Protein AF-A0A7J4U1L8-F1 (afdb_monomer_lite)

Sequence (85 aa):
MQEPDRYDAEEVAAWRPSAAPMANAGRTMYRVDTTIDEPVHTTVLCGSCAHLAEMEGPRPATFTCPSCGLLLWEDEEEEASPRMD

Foldseek 3Di:
DPPPPDDDQVCLVPDDDDLDQDDDPPDFDKDWDFRPDPQTKIWIAGNVPRDIDIGGHHDDQWDADPVPRHTRHHNPPPDDDPPPD

Radius of gyration: 16.32 Å; chains: 1; bounding box: 42×35×36 Å

pLDDT: mean 77.96, std 14.83, range [45.28, 93.69]

Structure (mmCIF, N/CA/C/O backbone):
data_AF-A0A7J4U1L8-F1
#
_entry.id   AF-A0A7J4U1L8-F1
#
loop_
_atom_site.group_PDB
_atom_site.id
_atom_site.type_symbol
_atom_site.label_atom_id
_atom_site.label_alt_id
_atom_site.label_comp_id
_atom_site.label_asym_id
_atom_site.label_entity_id
_atom_site.label_seq_id
_atom_site.pdbx_PDB_ins_code
_atom_site.Cartn_x
_atom_site.Cartn_y
_atom_site.Cartn_z
_atom_site.occupancy
_atom_site.B_iso_or_equiv
_atom_site.auth_seq_id
_atom_site.auth_comp_id
_atom_site.auth_asym_id
_atom_site.auth_atom_id
_atom_site.pdbx_PDB_model_num
ATOM 1 N N . MET A 1 1 ? 30.821 -11.139 -19.599 1.00 47.09 1 MET A N 1
ATOM 2 C CA . MET A 1 1 ? 30.066 -11.057 -18.334 1.00 47.09 1 MET A CA 1
ATOM 3 C C . MET A 1 1 ? 28.806 -10.279 -18.659 1.00 47.09 1 MET A C 1
ATOM 5 O O . MET A 1 1 ? 28.917 -9.094 -18.913 1.00 47.09 1 MET A O 1
ATOM 9 N N . GLN A 1 2 ? 27.674 -10.960 -18.831 1.00 51.53 2 GLN A N 1
ATOM 10 C CA . GLN A 1 2 ? 26.356 -10.317 -18.837 1.00 51.53 2 GLN A CA 1
ATOM 11 C C . GLN A 1 2 ? 25.796 -10.598 -17.447 1.00 51.53 2 GLN A C 1
ATOM 13 O O . GLN A 1 2 ? 25.787 -11.761 -17.043 1.00 51.53 2 GLN A O 1
ATOM 18 N N . GLU A 1 3 ? 25.488 -9.553 -16.690 1.00 58.47 3 GLU A N 1
ATOM 19 C CA . GLU A 1 3 ? 24.959 -9.652 -15.328 1.00 58.47 3 GLU A CA 1
ATOM 20 C C . GLU A 1 3 ? 23.533 -10.229 -15.409 1.00 58.47 3 GLU A C 1
ATOM 22 O O . GLU A 1 3 ? 22.667 -9.586 -15.996 1.00 58.47 3 GLU A O 1
ATOM 27 N N . PRO A 1 4 ? 23.285 -11.459 -14.923 1.00 55.56 4 PRO A N 1
ATOM 28 C CA . PRO A 1 4 ? 22.084 -12.224 -15.272 1.00 55.56 4 PRO A CA 1
ATOM 29 C C . PRO A 1 4 ? 20.840 -11.910 -14.417 1.00 55.56 4 PRO A C 1
ATOM 31 O O . PRO A 1 4 ? 19.908 -12.704 -14.436 1.00 55.56 4 PRO A O 1
ATOM 34 N N . ASP A 1 5 ? 20.822 -10.809 -13.659 1.00 61.84 5 ASP A N 1
ATOM 35 C CA . ASP A 1 5 ? 19.839 -10.598 -12.576 1.00 61.84 5 ASP A CA 1
ATOM 36 C C . ASP A 1 5 ? 19.005 -9.310 -12.697 1.00 61.84 5 ASP A C 1
ATOM 38 O O . ASP A 1 5 ? 18.189 -9.022 -11.831 1.00 61.84 5 ASP A O 1
ATOM 42 N N . ARG A 1 6 ? 19.180 -8.510 -13.758 1.00 67.56 6 ARG A N 1
ATOM 43 C CA . ARG A 1 6 ? 18.357 -7.307 -13.943 1.00 67.56 6 ARG A CA 1
ATOM 44 C C . ARG A 1 6 ? 17.093 -7.664 -14.719 1.00 67.56 6 ARG A C 1
ATOM 46 O O . ARG A 1 6 ? 17.181 -8.023 -15.890 1.00 67.56 6 ARG A O 1
ATOM 53 N N . TYR A 1 7 ? 15.943 -7.561 -14.060 1.00 70.00 7 TYR A N 1
ATOM 54 C CA . TYR A 1 7 ? 14.633 -7.741 -14.681 1.00 70.00 7 TYR A CA 1
ATOM 55 C C . TYR A 1 7 ? 14.387 -6.675 -15.758 1.00 70.00 7 TYR A C 1
ATOM 57 O O . TYR A 1 7 ? 14.795 -5.518 -15.612 1.00 70.00 7 TYR A O 1
ATOM 65 N N . ASP A 1 8 ? 13.711 -7.057 -16.843 1.00 82.25 8 ASP A N 1
ATOM 66 C CA . ASP A 1 8 ? 13.291 -6.116 -17.880 1.00 82.25 8 ASP A CA 1
ATOM 67 C C . ASP A 1 8 ? 12.237 -5.141 -17.330 1.00 82.25 8 ASP A C 1
ATOM 69 O O . ASP A 1 8 ? 11.348 -5.525 -16.568 1.00 82.25 8 ASP A O 1
ATOM 73 N N . ALA A 1 9 ? 12.292 -3.873 -17.749 1.00 77.50 9 ALA A N 1
ATOM 74 C CA . ALA A 1 9 ? 11.402 -2.824 -17.233 1.00 77.50 9 ALA A CA 1
ATOM 75 C C . ALA A 1 9 ? 9.905 -3.135 -17.446 1.00 77.50 9 ALA A C 1
ATOM 77 O O . ALA A 1 9 ? 9.065 -2.770 -16.625 1.00 77.50 9 ALA A O 1
ATOM 78 N N . GLU A 1 10 ? 9.564 -3.836 -18.532 1.00 81.50 10 GLU A N 1
ATOM 79 C CA . GLU A 1 10 ? 8.197 -4.296 -18.803 1.00 81.50 10 GLU A CA 1
ATOM 80 C C . GLU A 1 10 ? 7.743 -5.377 -17.810 1.00 81.50 10 GLU A C 1
ATOM 82 O O . GLU A 1 10 ? 6.584 -5.384 -17.393 1.00 81.50 10 GLU A O 1
ATOM 87 N N . GLU A 1 11 ? 8.651 -6.263 -17.392 1.00 80.94 11 GLU A N 1
ATOM 88 C CA . GLU A 1 11 ? 8.368 -7.319 -16.416 1.00 80.94 11 GLU A CA 1
ATOM 89 C C . GLU A 1 11 ? 8.169 -6.729 -15.014 1.00 80.94 11 GLU A C 1
ATOM 91 O O . GLU A 1 11 ? 7.211 -7.084 -14.322 1.00 80.94 11 GLU A O 1
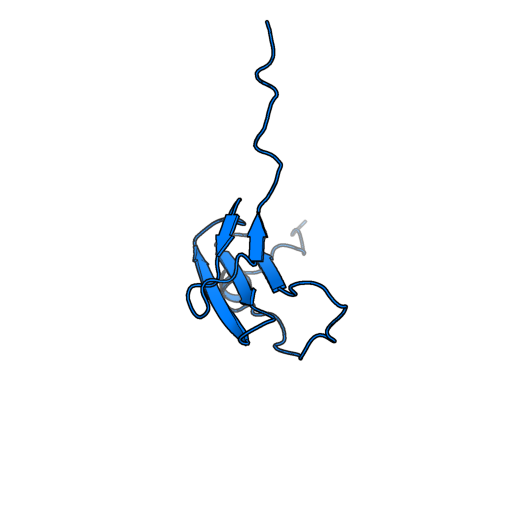ATOM 96 N N . VAL A 1 12 ? 9.002 -5.751 -14.642 1.00 78.00 12 VAL A N 1
ATOM 97 C CA . VAL A 1 12 ? 8.862 -4.985 -13.393 1.00 78.00 12 VAL A CA 1
ATOM 98 C C . VAL A 1 12 ? 7.521 -4.246 -13.357 1.00 78.00 12 VAL A C 1
ATOM 100 O O . VAL A 1 12 ? 6.807 -4.313 -12.357 1.00 78.00 12 VAL A O 1
ATOM 103 N N . ALA A 1 13 ? 7.131 -3.593 -14.456 1.00 75.00 13 ALA A N 1
ATOM 104 C CA . ALA A 1 13 ? 5.869 -2.858 -14.546 1.00 75.00 13 ALA A CA 1
ATOM 105 C C . ALA A 1 13 ? 4.623 -3.765 -14.516 1.00 75.00 13 ALA A C 1
ATOM 107 O O . ALA A 1 13 ? 3.560 -3.356 -14.044 1.00 75.00 13 ALA A O 1
ATOM 108 N N . ALA A 1 14 ? 4.729 -4.994 -15.026 1.00 82.50 14 ALA A N 1
ATOM 109 C CA . ALA A 1 14 ? 3.631 -5.959 -15.039 1.00 82.50 14 ALA A CA 1
ATOM 110 C C . ALA A 1 14 ? 3.460 -6.712 -13.707 1.00 82.50 14 ALA A C 1
ATOM 112 O O . ALA A 1 14 ? 2.450 -7.400 -13.513 1.00 82.50 14 ALA A O 1
ATOM 113 N N . TRP A 1 15 ? 4.425 -6.606 -12.791 1.00 80.62 15 TRP A N 1
ATOM 114 C CA . TRP A 1 15 ? 4.429 -7.365 -11.549 1.00 80.62 15 TRP A CA 1
ATOM 115 C C . TRP A 1 15 ? 3.299 -6.940 -10.599 1.00 80.62 15 TRP A C 1
ATOM 117 O O . TRP A 1 15 ? 3.106 -5.759 -10.308 1.00 80.62 15 TRP A O 1
ATOM 127 N N . ARG A 1 16 ? 2.542 -7.923 -10.088 1.00 72.50 16 ARG A N 1
ATOM 128 C CA . ARG A 1 16 ? 1.477 -7.725 -9.089 1.00 72.50 16 ARG A CA 1
ATOM 129 C C . ARG A 1 16 ? 1.442 -8.901 -8.102 1.00 72.50 16 ARG A C 1
ATOM 131 O O . ARG A 1 16 ? 1.507 -10.053 -8.542 1.00 72.50 16 ARG A O 1
ATOM 138 N N . PRO A 1 17 ? 1.302 -8.667 -6.784 1.00 68.06 17 PRO A N 1
ATOM 139 C CA . PRO A 1 17 ? 1.253 -9.740 -5.793 1.00 68.06 17 PRO A CA 1
ATOM 140 C C . PRO A 1 17 ? -0.042 -10.562 -5.901 1.00 68.06 17 PRO A C 1
ATOM 142 O O . PRO A 1 17 ? -1.099 -10.070 -6.296 1.00 68.06 17 PRO A O 1
ATOM 145 N N . SER A 1 18 ? 0.017 -11.832 -5.486 1.00 72.50 18 SER A N 1
ATOM 146 C CA . SER A 1 18 ? -1.167 -12.699 -5.424 1.00 72.50 18 SER A CA 1
ATOM 147 C C . SER A 1 18 ? -2.157 -12.218 -4.356 1.00 72.50 18 SER A C 1
ATOM 149 O O . SER A 1 18 ? -1.812 -12.115 -3.172 1.00 72.50 18 SER A O 1
ATOM 151 N N . ALA A 1 19 ? -3.404 -11.972 -4.770 1.00 58.78 19 ALA A N 1
ATOM 152 C CA . ALA A 1 19 ? -4.512 -11.495 -3.939 1.00 58.78 19 ALA A CA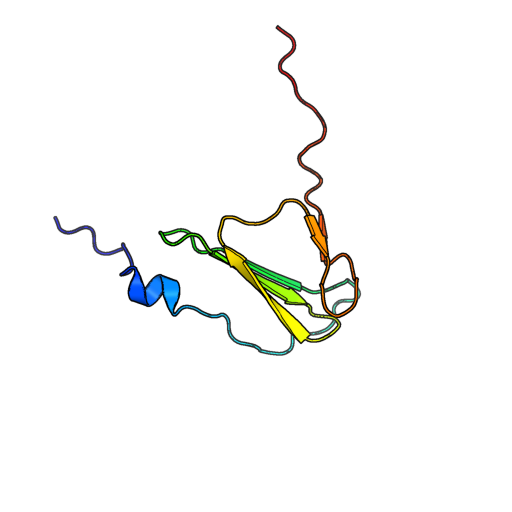 1
ATOM 153 C C . ALA A 1 19 ? -5.141 -12.611 -3.076 1.00 58.78 19 ALA A C 1
ATOM 155 O O . ALA A 1 19 ? -6.353 -12.826 -3.081 1.00 58.78 19 ALA A O 1
ATOM 156 N N . ALA A 1 20 ? -4.315 -13.364 -2.349 1.00 64.31 20 ALA A N 1
ATOM 157 C CA . ALA A 1 20 ? -4.790 -14.397 -1.435 1.00 64.31 20 ALA A CA 1
ATOM 158 C C . ALA A 1 20 ? -5.228 -13.786 -0.086 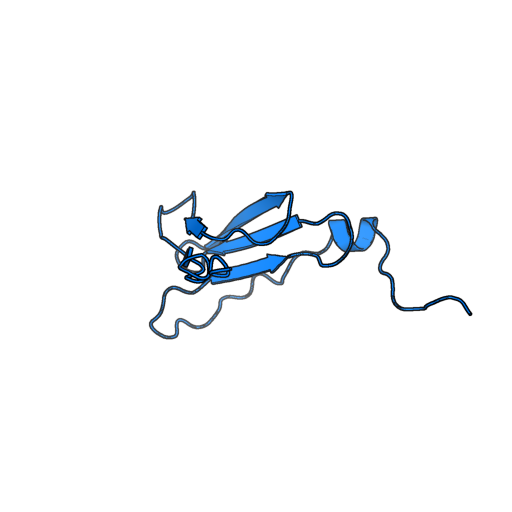1.00 64.31 20 ALA A C 1
ATOM 160 O O . ALA A 1 20 ? -4.517 -12.931 0.455 1.00 64.31 20 ALA A O 1
ATOM 161 N N . PRO A 1 21 ? -6.357 -14.235 0.500 1.00 54.19 21 P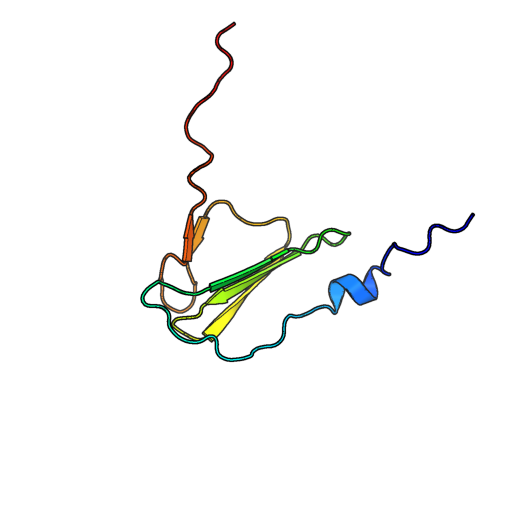RO A N 1
ATOM 162 C CA . PRO A 1 21 ? -6.819 -13.749 1.794 1.00 54.19 21 PRO A CA 1
ATOM 163 C C . PRO A 1 21 ? -5.809 -14.117 2.885 1.00 54.19 21 PRO A C 1
ATOM 165 O O . PRO A 1 21 ? -5.483 -15.286 3.091 1.00 54.19 21 PRO A O 1
ATOM 168 N N . MET A 1 22 ? -5.303 -13.110 3.594 1.00 59.66 22 MET A N 1
ATOM 169 C CA . MET A 1 22 ? -4.409 -13.320 4.728 1.00 59.66 22 MET A CA 1
ATOM 170 C C . MET A 1 22 ? -5.229 -13.554 6.007 1.00 59.66 22 MET A C 1
ATOM 172 O O . MET A 1 22 ? -6.169 -12.814 6.298 1.00 59.66 22 MET A O 1
ATOM 176 N N . ALA A 1 23 ? -4.872 -14.580 6.784 1.00 57.81 23 ALA A N 1
ATOM 177 C CA . ALA A 1 23 ? -5.555 -14.924 8.031 1.00 57.81 23 ALA A CA 1
ATOM 178 C C . ALA A 1 23 ? -5.449 -13.790 9.067 1.00 57.81 23 ALA A C 1
ATOM 180 O O . ALA A 1 23 ? -4.352 -13.362 9.414 1.00 57.81 23 ALA A O 1
ATOM 181 N N . ASN A 1 24 ? -6.590 -13.317 9.573 1.00 53.66 24 ASN A N 1
ATOM 182 C CA . ASN A 1 24 ? -6.666 -12.204 10.522 1.00 53.66 24 ASN A CA 1
ATOM 183 C C . ASN A 1 24 ? -5.971 -12.555 11.856 1.00 53.66 24 ASN A C 1
ATOM 185 O O . ASN A 1 24 ? -6.496 -13.335 12.647 1.00 53.66 24 ASN A O 1
ATOM 189 N N . ALA A 1 25 ? -4.800 -11.965 12.115 1.00 57.59 25 ALA A N 1
ATOM 190 C CA . ALA A 1 25 ? -3.987 -12.197 13.316 1.00 57.59 25 ALA A CA 1
ATOM 191 C C . ALA A 1 25 ? -4.180 -11.123 14.413 1.00 57.59 25 ALA A C 1
ATOM 193 O O . ALA A 1 25 ? -3.234 -10.795 15.129 1.00 57.59 25 ALA A O 1
ATOM 194 N N . GLY A 1 26 ? -5.378 -10.533 14.526 1.00 59.62 26 GLY A N 1
ATOM 195 C CA . GLY A 1 26 ? -5.718 -9.575 15.594 1.00 59.62 26 GLY A CA 1
ATOM 196 C C . GLY A 1 26 ? -5.095 -8.175 15.473 1.00 59.62 26 GLY A C 1
ATOM 197 O O . GLY A 1 26 ? -5.147 -7.408 16.428 1.00 59.62 26 GLY A O 1
ATOM 198 N N . ARG A 1 27 ? -4.521 -7.830 14.317 1.00 64.69 27 ARG A N 1
ATOM 199 C CA . ARG A 1 27 ? -3.956 -6.510 13.982 1.00 64.69 27 ARG A CA 1
ATOM 200 C C . ARG A 1 27 ? -4.437 -6.072 12.600 1.00 64.69 27 ARG A C 1
ATOM 202 O O . ARG A 1 27 ? -4.738 -6.940 11.779 1.00 64.69 27 ARG A O 1
ATOM 209 N N . THR A 1 28 ? -4.487 -4.763 12.334 1.00 67.50 28 THR A N 1
ATOM 210 C CA . THR A 1 28 ? -4.756 -4.227 10.988 1.00 67.50 28 THR A CA 1
ATOM 211 C C . THR A 1 28 ? -3.745 -4.825 10.020 1.00 67.50 28 THR A C 1
ATOM 213 O O . THR A 1 28 ? -2.548 -4.580 10.135 1.00 67.50 28 THR A O 1
ATOM 216 N N . MET A 1 29 ? -4.217 -5.669 9.105 1.00 84.62 29 MET A N 1
ATOM 217 C CA . MET A 1 29 ? -3.355 -6.317 8.124 1.00 84.62 29 MET A CA 1
ATOM 218 C C . MET A 1 29 ? -3.359 -5.522 6.832 1.00 84.62 29 MET A C 1
ATOM 220 O O . MET A 1 29 ? -4.400 -5.038 6.391 1.00 84.62 29 MET A O 1
ATOM 224 N N . TYR A 1 30 ? -2.192 -5.399 6.227 1.00 88.75 30 TYR A N 1
ATOM 225 C CA . TYR A 1 30 ? -1.993 -4.780 4.929 1.00 88.75 30 TYR A CA 1
ATOM 226 C C . TYR A 1 30 ? -0.702 -5.333 4.320 1.00 88.75 30 TYR A C 1
ATOM 228 O O . TYR A 1 30 ? 0.135 -5.897 5.030 1.00 88.75 30 TYR A O 1
ATOM 236 N N . ARG A 1 31 ? -0.559 -5.214 3.002 1.00 89.88 31 ARG A N 1
ATOM 237 C CA . ARG A 1 31 ? 0.694 -5.502 2.293 1.00 89.88 31 ARG A CA 1
ATOM 238 C C . ARG A 1 31 ? 1.144 -4.256 1.566 1.00 89.88 31 ARG A C 1
ATOM 240 O O . ARG A 1 31 ? 0.299 -3.563 1.009 1.00 89.88 31 ARG A O 1
ATOM 247 N N . VAL A 1 32 ? 2.444 -3.999 1.601 1.00 90.62 32 VAL A N 1
ATOM 248 C CA . VAL A 1 32 ? 3.082 -2.926 0.846 1.00 90.62 32 VAL A CA 1
ATOM 249 C C . VAL A 1 32 ? 4.175 -3.556 0.010 1.00 90.62 32 VAL A C 1
ATOM 251 O O . VAL A 1 32 ? 5.123 -4.117 0.560 1.00 90.62 32 VAL A O 1
ATOM 254 N N . ASP A 1 33 ? 4.035 -3.461 -1.301 1.00 90.50 33 ASP A N 1
ATOM 255 C CA . ASP A 1 33 ? 4.990 -3.998 -2.252 1.00 90.50 33 ASP A CA 1
ATOM 256 C C . ASP A 1 33 ? 5.543 -2.842 -3.087 1.00 90.50 33 ASP A C 1
ATOM 258 O O . ASP A 1 33 ? 4.775 -2.126 -3.725 1.00 90.50 33 ASP A O 1
ATOM 262 N N . THR A 1 34 ? 6.861 -2.650 -3.067 1.00 90.31 34 THR A N 1
ATOM 263 C CA . THR A 1 34 ? 7.557 -1.589 -3.809 1.00 90.31 34 THR A CA 1
ATOM 264 C C . THR A 1 34 ? 8.556 -2.240 -4.753 1.00 90.31 34 THR A C 1
ATOM 266 O O . THR A 1 34 ? 9.348 -3.077 -4.312 1.00 90.31 34 THR A O 1
ATOM 269 N N . THR A 1 35 ? 8.524 -1.875 -6.033 1.00 87.12 35 THR A N 1
ATOM 270 C CA . THR A 1 35 ? 9.530 -2.326 -7.001 1.00 87.12 35 THR A CA 1
ATOM 271 C C . THR A 1 35 ? 10.902 -1.748 -6.643 1.00 87.12 35 THR A C 1
ATOM 273 O O . THR A 1 35 ? 11.019 -0.597 -6.222 1.00 87.12 35 THR A O 1
ATOM 276 N N . ILE A 1 36 ? 11.944 -2.577 -6.752 1.00 85.31 36 ILE A N 1
ATOM 277 C CA . ILE A 1 36 ? 13.333 -2.178 -6.467 1.00 85.31 36 ILE A CA 1
ATOM 278 C C . ILE A 1 36 ? 13.951 -1.510 -7.701 1.00 85.31 36 ILE A C 1
ATOM 280 O O . ILE A 1 36 ? 14.642 -0.501 -7.577 1.00 85.31 36 ILE A O 1
ATOM 284 N N . ASP A 1 37 ? 13.673 -2.064 -8.881 1.00 80.88 37 ASP A N 1
ATOM 285 C CA . ASP A 1 37 ? 14.123 -1.545 -10.167 1.00 80.88 37 ASP A CA 1
ATOM 286 C C . ASP A 1 37 ? 13.122 -0.557 -10.772 1.00 80.88 37 ASP A C 1
ATOM 288 O O . ASP A 1 37 ? 11.928 -0.562 -10.466 1.00 80.88 37 ASP A O 1
ATOM 292 N N . GLU A 1 38 ? 13.623 0.296 -11.665 1.00 81.81 38 GLU A N 1
ATOM 293 C CA . GLU A 1 38 ? 12.793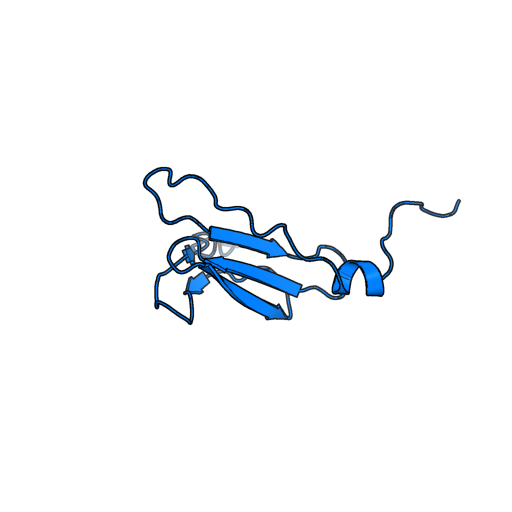 1.256 -12.383 1.00 81.81 38 GLU A CA 1
ATOM 294 C C . GLU A 1 38 ? 11.812 0.556 -13.350 1.00 81.81 38 GLU A C 1
ATOM 296 O O . GLU A 1 38 ? 12.215 -0.358 -14.076 1.00 81.81 38 GLU A O 1
ATOM 301 N N . PRO A 1 39 ? 10.547 1.017 -13.426 1.00 84.81 39 PRO A N 1
ATOM 302 C CA . PRO A 1 39 ? 9.990 2.153 -12.689 1.00 84.81 39 PRO A CA 1
ATOM 303 C C . PRO A 1 39 ? 9.684 1.811 -11.222 1.00 84.81 39 PRO A C 1
ATOM 305 O O . PRO A 1 39 ? 9.034 0.808 -10.924 1.00 84.81 39 PRO A O 1
ATOM 308 N N . VAL A 1 40 ? 10.110 2.692 -10.308 1.00 87.75 40 VAL A N 1
ATOM 309 C CA . VAL A 1 40 ? 9.792 2.555 -8.881 1.00 87.75 40 VAL A CA 1
ATOM 310 C C . VAL A 1 40 ? 8.310 2.859 -8.681 1.00 87.75 40 VAL A C 1
ATOM 312 O O . VAL A 1 40 ? 7.845 3.971 -8.936 1.00 87.75 40 VAL A O 1
ATOM 315 N N . HIS A 1 41 ? 7.569 1.863 -8.223 1.00 90.94 41 HIS A N 1
ATOM 316 C CA . HIS A 1 41 ? 6.138 1.923 -7.989 1.00 90.94 41 HIS A CA 1
ATOM 317 C C . HIS A 1 41 ? 5.797 1.119 -6.741 1.00 90.94 41 HIS A C 1
ATOM 319 O O . HIS A 1 41 ? 6.391 0.073 -6.470 1.00 90.94 41 HIS A O 1
ATOM 325 N N . THR A 1 42 ? 4.814 1.600 -5.991 1.00 93.00 42 THR A N 1
ATOM 326 C CA . THR A 1 42 ? 4.356 0.987 -4.753 1.00 93.00 42 THR A CA 1
ATOM 327 C C . THR A 1 42 ? 2.886 0.609 -4.855 1.00 93.00 42 THR A C 1
ATOM 329 O O . THR A 1 42 ? 2.045 1.396 -5.281 1.00 93.00 42 THR A O 1
ATOM 332 N N . THR A 1 43 ? 2.559 -0.598 -4.408 1.00 93.56 43 THR A N 1
ATOM 333 C CA . THR A 1 43 ? 1.183 -1.064 -4.240 1.00 93.56 43 THR A CA 1
ATOM 334 C C . THR A 1 43 ? 0.887 -1.323 -2.774 1.00 93.56 43 THR A C 1
ATOM 336 O O . THR A 1 43 ? 1.737 -1.824 -2.037 1.00 93.56 43 THR A O 1
ATOM 339 N N . VAL A 1 44 ? -0.324 -0.972 -2.342 1.00 93.31 44 VAL A N 1
ATOM 340 C CA . VAL A 1 44 ? -0.784 -1.187 -0.969 1.00 93.31 44 VAL A CA 1
ATOM 341 C C . VAL A 1 44 ? -2.123 -1.910 -0.971 1.00 93.31 44 VAL A C 1
ATOM 343 O O . VAL A 1 44 ? -3.129 -1.378 -1.439 1.00 93.31 44 VAL A O 1
ATOM 346 N N . LEU A 1 45 ? -2.155 -3.118 -0.408 1.00 93.00 45 LEU A N 1
ATOM 347 C CA . LEU A 1 45 ? -3.376 -3.896 -0.217 1.00 93.00 45 LEU A CA 1
ATOM 348 C C . LEU A 1 45 ? -3.902 -3.706 1.204 1.00 93.00 45 LEU A C 1
ATOM 350 O O . LEU A 1 45 ? -3.269 -4.127 2.173 1.00 93.00 45 LEU A O 1
ATOM 354 N N . CYS A 1 46 ? -5.099 -3.140 1.331 1.00 91.25 46 CYS A N 1
ATOM 355 C CA . CYS A 1 46 ? -5.809 -3.056 2.597 1.00 91.25 46 CYS A CA 1
ATOM 356 C C . CYS A 1 46 ? -6.405 -4.417 2.974 1.00 91.25 46 CYS A C 1
ATOM 358 O O . CYS A 1 46 ? -7.324 -4.898 2.317 1.00 91.25 46 CYS A O 1
ATOM 360 N N . GLY A 1 47 ? -5.968 -5.018 4.079 1.00 87.62 47 GLY A N 1
ATOM 361 C CA . GLY A 1 47 ? -6.540 -6.275 4.574 1.00 87.62 47 GLY A CA 1
ATOM 362 C C . GLY A 1 47 ? -7.909 -6.133 5.249 1.00 87.62 47 GLY A C 1
ATOM 363 O O . GLY A 1 47 ? -8.534 -7.149 5.537 1.00 87.62 47 GLY A O 1
ATOM 364 N N . SER A 1 48 ? -8.386 -4.905 5.497 1.00 88.06 48 SER A N 1
ATOM 365 C CA . SER A 1 48 ? -9.706 -4.647 6.099 1.00 88.06 48 SER A CA 1
ATOM 366 C C . SER A 1 48 ? -10.827 -4.598 5.053 1.00 88.06 48 SER A C 1
ATOM 368 O O . SER A 1 48 ? -11.850 -5.258 5.213 1.00 88.06 48 SER A O 1
ATOM 370 N N . CYS A 1 49 ? -10.630 -3.861 3.954 1.00 89.56 49 CYS A N 1
ATOM 371 C CA . CYS A 1 49 ? -11.637 -3.703 2.895 1.00 89.56 49 CYS A CA 1
ATOM 372 C C . CYS A 1 49 ? -11.251 -4.340 1.550 1.00 89.56 49 CYS A C 1
ATOM 374 O O . CYS A 1 49 ? -12.007 -4.217 0.591 1.00 89.56 49 CYS A O 1
ATOM 376 N N . ALA A 1 50 ? -10.090 -4.998 1.467 1.00 88.50 50 ALA A N 1
ATOM 377 C CA . ALA A 1 50 ? -9.536 -5.583 0.241 1.00 88.50 50 ALA A CA 1
ATOM 378 C C . ALA A 1 50 ? -9.276 -4.575 -0.900 1.00 88.50 50 ALA A C 1
ATOM 380 O O . ALA A 1 50 ? -9.159 -4.965 -2.059 1.00 88.50 50 ALA A O 1
ATOM 381 N N . HIS A 1 51 ? -9.164 -3.279 -0.590 1.00 91.31 51 HIS A N 1
ATOM 382 C CA . HIS A 1 51 ? -8.808 -2.257 -1.573 1.00 91.31 51 HIS A CA 1
ATOM 383 C C . HIS A 1 51 ? -7.314 -2.313 -1.915 1.00 91.31 51 HIS A C 1
ATOM 385 O O . HIS A 1 51 ? -6.480 -2.319 -1.007 1.00 91.31 51 HIS A O 1
ATOM 391 N N . LEU A 1 52 ? -6.992 -2.310 -3.210 1.00 92.50 52 LEU A N 1
ATOM 392 C CA . LEU A 1 52 ? -5.630 -2.208 -3.733 1.00 92.50 52 LEU A CA 1
ATOM 393 C C . LEU A 1 52 ? -5.400 -0.784 -4.246 1.00 92.50 52 LEU A C 1
ATOM 395 O O . LEU A 1 52 ? -6.082 -0.351 -5.172 1.00 92.50 52 LEU A O 1
ATOM 399 N N . ALA A 1 53 ? -4.455 -0.076 -3.636 1.00 92.12 53 ALA A N 1
ATOM 400 C CA . ALA A 1 53 ? -3.999 1.230 -4.088 1.00 92.12 53 ALA A CA 1
ATOM 401 C C . ALA A 1 53 ? -2.644 1.106 -4.794 1.00 92.12 53 ALA A C 1
ATOM 403 O O . ALA A 1 53 ? -1.816 0.279 -4.416 1.00 92.12 53 ALA A O 1
ATOM 404 N N . GLU A 1 54 ? -2.429 1.946 -5.800 1.00 92.12 54 GLU A N 1
ATOM 405 C CA . GLU A 1 54 ? -1.230 1.997 -6.639 1.00 92.12 54 GLU A CA 1
ATOM 406 C C . GLU A 1 54 ? -0.687 3.429 -6.611 1.00 92.12 54 GLU A C 1
ATOM 408 O O . GLU A 1 54 ? -1.465 4.385 -6.667 1.00 92.12 54 GLU A O 1
ATOM 413 N N . MET A 1 55 ? 0.625 3.582 -6.447 1.00 90.81 55 MET A N 1
ATOM 414 C CA . MET A 1 55 ? 1.297 4.868 -6.281 1.00 90.81 55 MET A CA 1
ATOM 415 C C . MET A 1 55 ? 2.647 4.857 -6.990 1.00 90.81 55 MET A C 1
ATOM 417 O O . MET A 1 55 ? 3.465 3.964 -6.776 1.00 90.81 55 MET A O 1
ATOM 421 N N . GLU A 1 56 ? 2.913 5.883 -7.791 1.00 89.94 56 GLU A N 1
ATOM 422 C CA . GLU A 1 56 ? 4.240 6.099 -8.367 1.00 89.94 56 GLU A CA 1
ATOM 423 C C . GLU A 1 56 ? 5.240 6.485 -7.269 1.00 89.94 56 GLU A C 1
ATOM 425 O O . GLU A 1 56 ? 4.945 7.320 -6.411 1.00 89.94 56 GLU A O 1
ATOM 430 N N . GLY A 1 57 ? 6.433 5.889 -7.309 1.00 89.38 57 GLY A N 1
ATOM 431 C CA . GLY A 1 57 ? 7.503 6.160 -6.358 1.00 89.38 57 GLY A CA 1
ATOM 432 C C . GLY A 1 57 ? 7.647 5.136 -5.223 1.00 89.38 57 GLY A C 1
ATOM 433 O O . GLY A 1 57 ? 7.020 4.068 -5.222 1.00 89.38 57 GLY A O 1
ATOM 434 N N . PRO A 1 58 ? 8.561 5.428 -4.279 1.00 88.94 58 PRO A N 1
ATOM 435 C CA . PRO A 1 58 ? 8.938 4.512 -3.213 1.00 88.94 58 PRO A CA 1
ATOM 436 C C . PRO A 1 58 ? 7.830 4.373 -2.165 1.00 88.94 58 PRO A C 1
ATOM 438 O O . PRO A 1 58 ? 6.812 5.067 -2.189 1.00 88.94 58 PRO A O 1
ATOM 441 N N . ARG A 1 59 ? 8.060 3.470 -1.210 1.00 88.81 59 ARG A N 1
ATOM 442 C CA . ARG A 1 59 ? 7.162 3.251 -0.078 1.00 88.81 59 ARG A CA 1
ATOM 443 C C . ARG A 1 59 ? 6.873 4.569 0.659 1.00 88.81 59 ARG A C 1
ATOM 445 O O . ARG A 1 59 ? 7.826 5.237 1.057 1.00 88.81 59 ARG A O 1
ATOM 452 N N . PRO A 1 60 ? 5.599 4.932 0.880 1.00 88.19 60 PRO A N 1
ATOM 453 C CA . PRO A 1 60 ? 5.260 6.143 1.618 1.00 88.19 60 PRO A CA 1
ATOM 454 C C . PRO A 1 60 ? 5.549 5.981 3.117 1.00 88.19 60 PRO A C 1
ATOM 456 O O . PRO A 1 60 ? 5.362 4.895 3.664 1.00 88.19 60 PRO A O 1
ATOM 459 N N . ALA A 1 61 ? 5.933 7.073 3.787 1.00 89.31 61 ALA A N 1
ATOM 460 C CA . ALA A 1 61 ? 6.110 7.102 5.243 1.00 89.31 61 ALA A CA 1
ATOM 461 C C . ALA A 1 61 ? 4.789 6.833 5.980 1.00 89.31 61 ALA A C 1
ATOM 463 O O . ALA A 1 61 ? 4.754 6.073 6.933 1.00 89.31 61 ALA A O 1
ATOM 464 N N . THR A 1 62 ? 3.667 7.353 5.485 1.00 90.25 62 THR A N 1
ATOM 465 C CA . THR A 1 62 ? 2.337 7.086 6.050 1.00 90.25 62 THR A CA 1
ATOM 466 C C . THR A 1 62 ? 1.371 6.739 4.929 1.00 90.25 62 THR A C 1
ATOM 468 O O . THR A 1 62 ? 1.373 7.374 3.874 1.00 90.25 62 THR A O 1
ATOM 471 N N . PHE A 1 63 ? 0.518 5.740 5.146 1.00 92.12 63 PHE A N 1
ATOM 472 C CA . PHE A 1 63 ? -0.510 5.351 4.194 1.00 92.12 63 PHE A CA 1
ATOM 473 C C . PHE A 1 63 ? -1.849 5.073 4.875 1.00 92.12 63 PHE A C 1
ATOM 475 O O . PHE A 1 63 ? -1.995 4.157 5.692 1.00 92.12 63 PHE A O 1
ATOM 482 N N . THR A 1 64 ? -2.859 5.821 4.438 1.00 93.69 64 THR A N 1
ATOM 483 C CA . THR A 1 64 ? -4.260 5.649 4.825 1.00 93.69 64 THR A CA 1
ATOM 484 C C . THR A 1 64 ? -5.036 5.085 3.648 1.00 93.69 64 THR A C 1
ATOM 486 O O . THR A 1 64 ? -4.955 5.601 2.535 1.00 93.69 64 THR A O 1
ATOM 489 N N . CYS A 1 65 ? -5.826 4.039 3.886 1.00 93.50 65 CYS A N 1
ATOM 490 C CA . CYS A 1 65 ? -6.639 3.442 2.837 1.00 93.50 65 CYS A CA 1
ATOM 491 C C . CYS A 1 65 ? -7.657 4.462 2.291 1.00 93.50 65 CYS A C 1
ATOM 493 O O . CYS A 1 65 ? -8.537 4.885 3.046 1.00 93.50 65 CYS A O 1
ATOM 495 N N . PRO A 1 66 ? -7.640 4.797 0.987 1.00 93.38 66 PRO A N 1
ATOM 496 C CA . PRO A 1 66 ? -8.580 5.766 0.422 1.00 93.38 66 PRO A CA 1
ATOM 497 C C . PRO A 1 66 ? -10.023 5.237 0.372 1.00 93.38 66 PRO A C 1
ATOM 499 O O . PRO A 1 66 ? -10.962 6.018 0.255 1.00 93.38 66 PRO A O 1
ATOM 502 N N . SER A 1 67 ? -10.221 3.917 0.484 1.00 92.50 67 SER A N 1
ATOM 503 C CA . SER A 1 67 ? -11.549 3.296 0.437 1.00 92.50 67 SER A CA 1
ATOM 504 C C . SER A 1 67 ? -12.261 3.240 1.789 1.00 92.50 67 SER A C 1
ATOM 506 O O . SER A 1 67 ? -13.485 3.338 1.811 1.00 92.50 67 SER A O 1
ATOM 508 N N . CYS A 1 68 ? -11.546 3.028 2.898 1.00 92.06 68 CYS A N 1
ATOM 509 C CA . CYS A 1 68 ? -12.163 2.884 4.225 1.00 92.06 68 CYS A CA 1
ATOM 510 C C . CYS A 1 68 ? -11.644 3.878 5.271 1.00 92.06 68 CYS A C 1
ATOM 512 O O . CYS A 1 68 ? -12.142 3.885 6.392 1.00 92.06 68 CYS A O 1
ATOM 514 N N . GLY A 1 69 ? -10.652 4.705 4.926 1.00 90.62 69 GLY A N 1
ATOM 515 C CA . GLY A 1 69 ? -10.059 5.694 5.827 1.00 90.62 69 GLY A CA 1
ATOM 516 C C . GLY A 1 69 ? -9.208 5.099 6.950 1.00 90.62 69 GLY A C 1
ATOM 517 O O . GLY A 1 69 ? -8.794 5.827 7.845 1.00 90.62 69 GLY A O 1
ATOM 518 N N . LEU A 1 70 ? -8.950 3.788 6.933 1.00 90.25 70 LEU A N 1
ATOM 519 C CA . LEU A 1 70 ? -8.134 3.128 7.947 1.00 90.25 70 LEU A CA 1
ATOM 520 C C . LEU A 1 70 ? -6.656 3.466 7.733 1.00 90.25 70 LEU A C 1
ATOM 522 O O . LEU A 1 70 ? -6.134 3.247 6.636 1.00 90.25 70 LEU A O 1
ATOM 526 N N . LEU A 1 71 ? -5.988 3.950 8.782 1.00 91.12 71 LEU A N 1
ATOM 527 C CA . LEU A 1 71 ? -4.532 4.065 8.807 1.00 91.12 71 LEU A CA 1
ATOM 528 C C . LEU A 1 71 ? -3.938 2.655 8.721 1.00 91.12 71 LEU A C 1
ATOM 530 O O . LEU A 1 71 ? -4.202 1.814 9.583 1.00 91.12 71 LEU A O 1
ATOM 534 N N . LEU A 1 72 ? -3.207 2.380 7.641 1.00 89.81 72 LEU A N 1
ATOM 535 C CA . LEU A 1 72 ? -2.587 1.077 7.420 1.00 89.81 72 LEU A CA 1
ATOM 536 C C . LEU A 1 72 ? -1.137 1.109 7.878 1.00 89.81 72 LEU A C 1
ATOM 538 O O . LEU A 1 72 ? -0.751 0.294 8.701 1.00 89.81 72 LEU A O 1
ATOM 542 N N . TRP A 1 73 ? -0.363 2.069 7.390 1.00 87.44 73 TRP A N 1
ATOM 543 C CA . TRP A 1 73 ? 1.066 2.177 7.654 1.00 87.44 73 TRP A CA 1
ATOM 544 C C . TRP A 1 73 ? 1.391 3.579 8.158 1.00 87.44 73 TRP A C 1
ATOM 546 O O . TRP A 1 73 ? 0.857 4.558 7.640 1.00 87.44 73 TRP A O 1
ATOM 556 N N . GLU A 1 74 ? 2.268 3.659 9.144 1.00 87.25 74 GLU A N 1
ATOM 557 C CA . GLU A 1 74 ? 2.922 4.875 9.606 1.00 87.25 74 GLU A CA 1
ATOM 558 C C . GLU A 1 74 ? 4.325 4.448 10.036 1.00 87.25 74 GLU A C 1
ATOM 560 O O . GLU A 1 74 ? 4.479 3.578 10.891 1.00 87.25 74 GLU A O 1
ATOM 565 N N . ASP A 1 75 ? 5.329 4.969 9.349 1.00 79.25 75 ASP A N 1
ATOM 566 C CA . ASP A 1 75 ? 6.736 4.786 9.653 1.00 79.25 75 ASP A CA 1
ATOM 567 C C . ASP A 1 75 ? 7.078 5.772 10.776 1.00 79.25 75 ASP A C 1
ATOM 569 O O . ASP A 1 75 ? 6.999 6.984 10.589 1.00 79.25 75 ASP A O 1
ATOM 573 N N . GLU A 1 76 ? 7.408 5.263 11.965 1.00 63.41 76 GLU A N 1
ATOM 574 C CA . GLU A 1 76 ? 7.823 6.091 13.112 1.00 63.41 76 GLU A CA 1
ATOM 575 C C . GLU A 1 76 ? 9.238 6.703 12.922 1.00 63.41 76 GLU A C 1
ATOM 577 O O . GLU A 1 76 ? 9.727 7.428 13.787 1.00 63.41 76 GLU A O 1
ATOM 582 N N . GLU A 1 77 ? 9.912 6.456 11.792 1.00 57.22 77 GLU A N 1
ATOM 583 C CA . GLU A 1 77 ? 11.302 6.847 11.510 1.00 57.22 77 GLU A CA 1
ATOM 584 C C . GLU A 1 77 ? 11.444 8.248 10.864 1.00 57.22 77 GLU A C 1
ATOM 586 O O . GLU A 1 77 ? 12.256 8.463 9.973 1.00 57.22 77 GLU A O 1
ATOM 591 N N . GLU A 1 78 ? 10.717 9.260 11.352 1.00 53.84 78 GLU A N 1
ATOM 592 C CA . GLU A 1 78 ? 11.071 10.680 11.121 1.00 53.84 78 GLU A CA 1
ATOM 593 C C . GLU A 1 78 ? 11.069 11.534 12.406 1.00 53.84 78 GLU A C 1
ATOM 595 O O . GLU A 1 78 ? 10.987 12.762 12.352 1.00 53.84 78 GLU A O 1
ATOM 600 N N . GLU A 1 79 ? 11.256 10.925 13.584 1.00 51.91 79 GLU A N 1
ATOM 601 C CA . GLU A 1 79 ? 11.630 11.667 14.795 1.00 51.91 79 GLU A CA 1
ATOM 602 C C . GLU A 1 79 ? 13.104 11.430 15.184 1.00 51.91 79 GLU A C 1
ATOM 604 O O . GLU A 1 79 ? 13.490 10.410 15.745 1.00 51.91 79 GLU A O 1
ATOM 609 N N . ALA A 1 80 ? 13.907 12.473 14.942 1.00 50.91 80 ALA A N 1
ATOM 610 C CA . ALA A 1 80 ? 15.144 12.826 15.643 1.00 50.91 80 ALA A CA 1
ATOM 611 C C . ALA A 1 80 ? 16.431 12.019 15.365 1.00 50.91 80 ALA A C 1
ATOM 613 O O . ALA A 1 80 ? 16.842 11.164 16.142 1.00 50.91 80 ALA A O 1
ATOM 614 N N . SER A 1 81 ? 17.235 12.524 14.420 1.00 45.28 81 SER A N 1
ATOM 615 C CA . SER A 1 81 ? 18.564 13.017 14.815 1.00 45.28 81 SER A CA 1
ATOM 616 C C . SER A 1 81 ? 19.107 14.036 13.799 1.00 45.28 81 SER A C 1
ATOM 618 O O . SER A 1 81 ? 19.860 13.658 12.899 1.00 45.28 81 SER A O 1
ATOM 620 N N . PRO A 1 82 ? 18.818 15.351 13.918 1.00 55.91 82 PRO A N 1
ATOM 621 C CA . PRO A 1 82 ? 19.779 16.311 13.392 1.00 55.91 82 PRO A CA 1
ATOM 622 C C . PRO A 1 82 ? 21.105 16.025 14.111 1.00 55.91 82 PRO A C 1
ATOM 624 O O . PRO A 1 82 ? 21.150 15.981 15.343 1.00 55.91 82 PRO A O 1
ATOM 627 N N . ARG A 1 83 ? 22.172 15.736 13.357 1.00 59.62 83 ARG A N 1
ATOM 628 C CA . ARG A 1 83 ? 23.529 15.708 13.916 1.00 59.62 83 ARG A CA 1
ATOM 629 C C . ARG A 1 83 ? 23.733 17.058 14.607 1.00 59.62 83 ARG A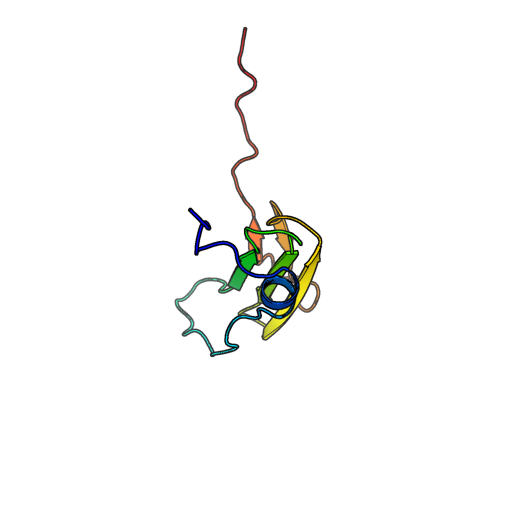 C 1
ATOM 631 O O . ARG A 1 83 ? 23.678 18.091 13.954 1.00 59.62 83 ARG A O 1
ATOM 638 N N . MET A 1 84 ? 23.865 17.045 15.929 1.00 56.75 84 MET A N 1
ATOM 639 C CA . MET A 1 84 ? 24.411 18.178 16.668 1.00 56.75 84 MET A CA 1
ATOM 640 C C . MET A 1 84 ? 25.897 18.238 16.305 1.00 56.75 84 MET A C 1
ATOM 642 O O . MET A 1 84 ? 26.645 17.342 16.701 1.00 56.75 84 MET A O 1
ATOM 646 N N . ASP A 1 85 ? 26.276 19.223 15.493 1.00 62.28 85 ASP A N 1
ATOM 647 C CA . ASP A 1 85 ? 27.667 19.641 15.283 1.00 62.28 85 ASP A CA 1
ATOM 648 C C . ASP A 1 85 ? 28.161 20.497 16.462 1.00 62.28 85 ASP A C 1
ATOM 650 O O . ASP A 1 85 ? 27.419 21.417 16.887 1.00 62.28 85 ASP A O 1
#

Secondary structure (DSSP, 8-state):
---TT---HHHHHH-----PPPP--SS--EEEEE-SSSSPEEEEEETTT-PEEEEESS--SEEE-TTT--EEEE--TTS------